Protein AF-A0A2N2BI57-F1 (afdb_monomer_lite)

pLDDT: mean 91.09, std 13.82, range [35.78, 98.25]

Secondary structure (DSSP, 8-state):
---SS---SHHHHHHHHHTT-EEE-TTSSSEEEEEEEETTTTEEEEEETTSPBP-PEEHHHHHHHHHHHHHTSS-SSHHHHHHHSTTTHHHHHHHHHHTT-----

Structure (mmCIF, N/CA/C/O backbone):
data_AF-A0A2N2BI57-F1
#
_entry.id   AF-A0A2N2BI57-F1
#
loop_
_atom_site.group_PDB
_atom_site.id
_atom_site.type_symbol
_atom_site.label_atom_id
_atom_site.label_alt_id
_atom_site.label_comp_id
_atom_site.label_asym_id
_atom_site.label_entity_id
_atom_site.label_seq_id
_atom_site.pdbx_PDB_ins_code
_atom_site.Cartn_x
_atom_site.Cartn_y
_atom_site.Cartn_z
_atom_site.occupancy
_atom_site.B_iso_or_equiv
_atom_site.auth_seq_id
_atom_site.auth_comp_id
_atom_site.auth_asym_id
_atom_site.auth_atom_id
_atom_site.pdbx_PDB_model_num
ATOM 1 N N . MET A 1 1 ? -0.504 -5.246 -24.329 1.00 35.78 1 MET A N 1
ATOM 2 C CA . MET A 1 1 ? -0.872 -6.618 -23.915 1.00 35.78 1 MET A CA 1
ATOM 3 C C . MET A 1 1 ? -1.711 -6.502 -22.650 1.00 35.78 1 MET A C 1
ATOM 5 O O . MET A 1 1 ? -1.372 -5.684 -21.811 1.00 35.78 1 MET A O 1
ATOM 9 N N . LYS A 1 2 ? -2.859 -7.187 -22.562 1.00 35.78 2 LYS A N 1
ATOM 10 C CA . LYS A 1 2 ? -3.763 -7.114 -21.400 1.00 35.78 2 LYS A CA 1
ATOM 11 C C . LYS A 1 2 ? -3.329 -8.156 -20.365 1.00 35.78 2 LYS A C 1
ATOM 13 O O . LYS A 1 2 ? -3.470 -9.348 -20.626 1.00 35.78 2 LYS A O 1
ATOM 18 N N . HIS A 1 3 ? -2.824 -7.710 -19.218 1.00 49.09 3 HIS A N 1
ATOM 19 C CA . HIS A 1 3 ? -2.651 -8.556 -18.035 1.00 49.09 3 HIS A CA 1
ATOM 20 C C . HIS A 1 3 ? -4.041 -8.964 -17.539 1.00 49.09 3 HIS A C 1
ATOM 22 O O . HIS A 1 3 ? -4.906 -8.112 -17.356 1.00 49.09 3 HIS A O 1
ATOM 28 N N . THR A 1 4 ? -4.306 -10.264 -17.431 1.00 56.09 4 THR A N 1
ATOM 29 C CA . THR A 1 4 ? -5.681 -10.787 -17.361 1.00 56.09 4 THR A CA 1
ATOM 30 C C . THR A 1 4 ? -6.238 -10.952 -15.946 1.00 56.09 4 THR A C 1
ATOM 32 O O . THR A 1 4 ? -7.432 -11.201 -15.840 1.00 56.09 4 THR A O 1
ATOM 35 N N . ASN A 1 5 ? -5.448 -10.755 -14.877 1.00 69.94 5 ASN A N 1
ATOM 36 C CA . ASN A 1 5 ? -5.881 -11.082 -13.505 1.00 69.94 5 ASN A CA 1
ATOM 37 C C . ASN A 1 5 ? -5.597 -10.030 -12.409 1.00 69.94 5 ASN A C 1
ATOM 39 O O . ASN A 1 5 ? -5.969 -10.276 -11.261 1.00 69.94 5 ASN A O 1
ATOM 43 N N . CYS A 1 6 ? -4.979 -8.878 -12.706 1.00 83.12 6 CYS A N 1
ATOM 44 C CA . CYS A 1 6 ? -4.786 -7.850 -11.676 1.00 83.12 6 CYS A CA 1
ATOM 45 C C . CYS A 1 6 ? -6.087 -7.074 -11.426 1.00 83.12 6 CYS A C 1
ATOM 47 O O . CYS A 1 6 ? -6.637 -6.461 -12.340 1.00 83.12 6 CYS A O 1
ATOM 49 N N . ASN A 1 7 ? -6.547 -7.080 -10.173 1.00 84.69 7 ASN A N 1
ATOM 50 C CA . ASN A 1 7 ? -7.762 -6.386 -9.732 1.00 84.69 7 ASN A CA 1
ATOM 51 C C . ASN A 1 7 ? -7.463 -5.204 -8.792 1.00 84.69 7 ASN A C 1
ATOM 53 O O . ASN A 1 7 ? -8.321 -4.813 -7.995 1.00 84.69 7 ASN A O 1
ATOM 57 N N . PHE A 1 8 ? -6.241 -4.661 -8.829 1.00 93.38 8 PHE A N 1
ATOM 58 C CA . PHE A 1 8 ? -5.867 -3.517 -8.004 1.00 93.38 8 PHE A CA 1
ATOM 59 C C . PHE A 1 8 ? -6.644 -2.268 -8.444 1.00 93.38 8 PHE A C 1
ATOM 61 O O . PHE A 1 8 ? -6.551 -1.813 -9.582 1.00 93.38 8 PHE A O 1
ATOM 68 N N . SER A 1 9 ? -7.442 -1.713 -7.535 1.00 94.75 9 SER A N 1
ATOM 69 C CA . SER A 1 9 ? -8.219 -0.494 -7.756 1.00 94.75 9 SER A CA 1
ATOM 70 C C . SER A 1 9 ? -8.625 0.128 -6.422 1.00 94.75 9 SER A C 1
ATOM 72 O O . SER A 1 9 ? -8.565 -0.526 -5.377 1.00 94.75 9 SER A O 1
ATOM 74 N N . LEU A 1 10 ? -9.088 1.382 -6.440 1.00 96.19 10 LEU A N 1
ATOM 75 C CA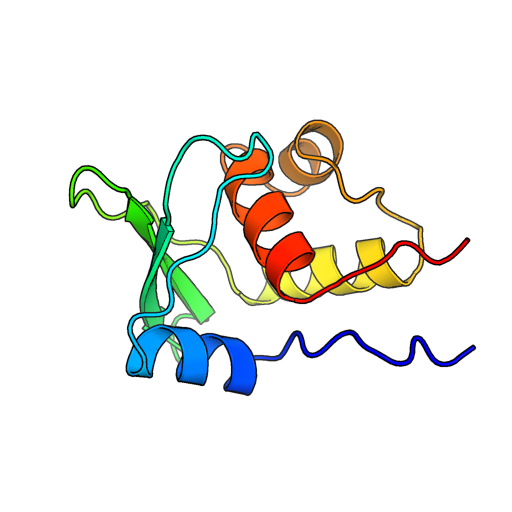 . LEU A 1 10 ? -9.582 2.042 -5.226 1.00 96.19 10 LEU A CA 1
ATOM 76 C C . LEU A 1 10 ? -10.787 1.292 -4.644 1.00 96.19 10 LEU A C 1
ATOM 78 O O . LEU A 1 10 ? -10.856 1.082 -3.435 1.00 96.19 10 LEU A O 1
ATOM 82 N N . GLU A 1 11 ? -11.690 0.832 -5.510 1.00 96.25 11 GLU A N 1
ATOM 83 C CA . GLU A 1 11 ? -12.833 0.002 -5.125 1.00 96.25 11 GLU A CA 1
ATOM 84 C C . GLU A 1 11 ? -12.373 -1.320 -4.489 1.00 96.25 11 GLU A C 1
ATOM 86 O O . GLU A 1 11 ? -12.918 -1.749 -3.473 1.00 96.25 11 GLU A O 1
ATOM 91 N N . GLY A 1 12 ? -11.325 -1.949 -5.033 1.00 95.75 12 GLY A N 1
ATOM 92 C CA . GLY A 1 12 ? -10.720 -3.151 -4.460 1.00 95.75 12 GLY A CA 1
ATOM 93 C C . GLY A 1 12 ? -10.164 -2.913 -3.054 1.00 95.75 12 GLY A C 1
ATOM 94 O O . GLY A 1 12 ? -10.413 -3.708 -2.146 1.00 95.75 12 GLY A O 1
ATOM 95 N N . LEU A 1 13 ? -9.469 -1.791 -2.841 1.00 97.25 13 LEU A N 1
ATOM 96 C CA . LEU A 1 13 ? -8.959 -1.393 -1.524 1.00 97.25 13 LEU A CA 1
ATOM 97 C C . LEU A 1 13 ? -10.099 -1.122 -0.528 1.00 97.25 13 LEU A C 1
ATOM 99 O O . LEU A 1 13 ? -10.028 -1.555 0.624 1.00 97.25 13 LEU A O 1
ATOM 103 N N . GLN A 1 14 ? -11.165 -0.446 -0.965 1.00 97.38 14 GLN A N 1
ATOM 104 C CA . GLN A 1 14 ? -12.354 -0.195 -0.144 1.00 97.38 14 GLN A CA 1
ATOM 105 C C . GLN A 1 14 ? -13.038 -1.504 0.265 1.00 97.38 14 GLN A C 1
ATOM 107 O O . GLN A 1 14 ? -13.252 -1.727 1.456 1.00 97.38 14 GLN A O 1
ATOM 112 N N . LYS A 1 15 ? -13.251 -2.425 -0.682 1.00 97.00 15 LYS A N 1
ATOM 113 C CA . LYS A 1 15 ? -13.786 -3.769 -0.412 1.00 97.00 15 LYS A CA 1
ATOM 114 C C . LYS A 1 15 ? -12.921 -4.550 0.575 1.00 97.00 15 LYS A C 1
ATOM 116 O O . LYS A 1 15 ? -13.445 -5.196 1.480 1.00 97.00 15 LYS A O 1
ATOM 121 N N . MET A 1 16 ? -11.593 -4.486 0.444 1.00 96.88 16 MET A N 1
ATOM 122 C CA . MET A 1 16 ? -10.684 -5.122 1.402 1.00 96.88 16 MET A CA 1
ATOM 123 C C . MET A 1 16 ? -10.854 -4.560 2.816 1.00 96.88 16 MET A C 1
ATOM 125 O O . MET A 1 16 ? -10.886 -5.341 3.769 1.00 96.88 16 MET A O 1
ATOM 129 N N . LYS A 1 17 ? -10.974 -3.234 2.960 1.00 97.38 17 LYS A N 1
ATOM 130 C CA . LYS A 1 17 ? -11.223 -2.578 4.252 1.00 97.38 17 LYS A CA 1
ATOM 131 C C . LYS A 1 17 ? -12.563 -3.019 4.846 1.00 97.38 17 LYS A C 1
ATOM 133 O O . LYS A 1 17 ? -12.595 -3.442 5.997 1.00 97.38 17 LYS A O 1
ATOM 138 N N . GLU A 1 18 ? -13.643 -2.947 4.071 1.00 97.50 18 GLU A N 1
ATOM 139 C CA . GLU A 1 18 ? -15.004 -3.300 4.507 1.00 97.50 18 GLU A CA 1
ATOM 140 C C . GLU A 1 18 ? -15.105 -4.757 4.966 1.00 97.50 18 GLU A C 1
ATOM 142 O O . GLU A 1 18 ? -15.667 -5.041 6.021 1.00 97.50 18 GLU A O 1
ATOM 147 N N . ASN A 1 19 ? -14.477 -5.670 4.225 1.00 97.12 19 ASN A N 1
ATOM 148 C CA . ASN A 1 19 ? -14.466 -7.095 4.550 1.00 97.12 19 ASN A CA 1
ATOM 149 C C . ASN A 1 19 ? -13.455 -7.467 5.648 1.00 97.12 19 ASN A C 1
ATOM 151 O O . ASN A 1 19 ? -13.358 -8.638 6.013 1.00 97.12 19 ASN A O 1
ATOM 155 N N . GLY A 1 20 ? -12.643 -6.521 6.135 1.00 96.62 20 GLY A N 1
ATOM 156 C CA . GLY A 1 20 ? -11.546 -6.814 7.062 1.00 96.62 20 GLY A CA 1
ATOM 157 C C . GLY A 1 20 ? -10.521 -7.795 6.481 1.00 96.62 20 GLY A C 1
ATOM 158 O O . GLY A 1 20 ? -9.956 -8.612 7.210 1.00 96.62 20 GLY A O 1
ATOM 159 N N . THR A 1 21 ? -10.307 -7.741 5.164 1.00 97.06 21 THR A N 1
ATOM 160 C CA . THR A 1 21 ? -9.465 -8.686 4.425 1.00 97.06 21 THR A CA 1
ATOM 161 C C . THR A 1 21 ? -8.033 -8.650 4.942 1.00 97.06 21 THR A C 1
ATOM 163 O O . THR A 1 21 ? -7.404 -7.591 5.010 1.00 97.06 21 THR A O 1
ATOM 166 N N . ILE A 1 22 ? -7.512 -9.830 5.274 1.00 97.19 22 ILE A N 1
ATOM 167 C CA . ILE A 1 22 ? -6.134 -10.009 5.717 1.00 97.19 22 ILE A CA 1
ATOM 168 C C . ILE A 1 22 ? -5.265 -10.375 4.518 1.00 97.19 22 ILE A C 1
ATOM 170 O O . ILE A 1 22 ? -5.573 -11.305 3.777 1.00 97.19 22 ILE A O 1
ATOM 174 N N . PHE A 1 23 ? -4.137 -9.691 4.393 1.00 95.56 23 PHE A N 1
AT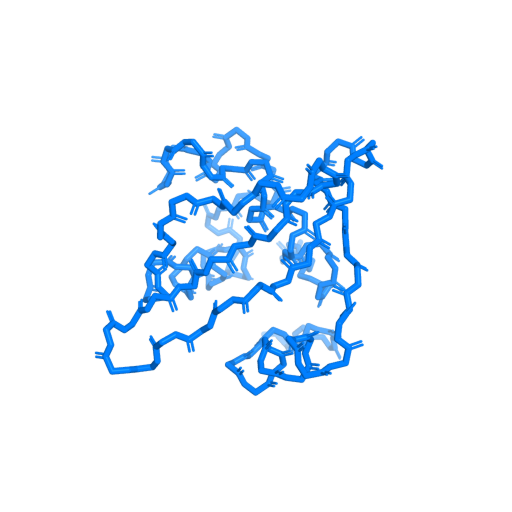OM 175 C CA . PHE A 1 23 ? -3.058 -10.030 3.474 1.00 95.56 23 PHE A CA 1
ATOM 176 C C . PHE A 1 23 ? -1.730 -10.106 4.237 1.00 95.56 23 PHE A C 1
ATOM 178 O O . PHE A 1 23 ? -1.673 -9.879 5.450 1.00 95.56 23 PHE A O 1
ATOM 185 N N . TYR A 1 24 ? -0.657 -10.473 3.543 1.00 95.50 24 TYR A N 1
ATOM 186 C CA . TYR A 1 24 ? 0.656 -10.677 4.145 1.00 95.50 24 TYR A CA 1
ATOM 187 C C . TYR A 1 24 ? 1.665 -9.673 3.598 1.00 95.50 24 TYR A C 1
ATOM 189 O O . TYR A 1 24 ? 1.566 -9.236 2.458 1.00 95.50 24 TYR A O 1
ATOM 197 N N . THR A 1 25 ? 2.649 -9.311 4.417 1.00 94.56 25 THR A N 1
ATOM 198 C CA . THR A 1 25 ? 3.847 -8.586 3.965 1.00 94.56 25 THR A CA 1
ATOM 199 C C . THR A 1 25 ? 4.609 -9.375 2.898 1.00 94.56 25 THR A C 1
ATOM 201 O O . THR A 1 25 ? 4.473 -10.595 2.867 1.00 94.56 25 THR A O 1
ATOM 204 N N . ALA A 1 26 ? 5.504 -8.733 2.142 1.00 92.06 26 ALA A N 1
ATOM 205 C CA . ALA A 1 26 ? 6.317 -9.371 1.094 1.00 92.06 26 ALA A CA 1
ATOM 206 C C . ALA A 1 26 ? 7.022 -10.666 1.541 1.00 92.06 26 ALA A C 1
ATOM 208 O O . ALA A 1 26 ? 7.097 -11.636 0.796 1.00 92.06 26 ALA A O 1
ATOM 209 N N . ALA A 1 27 ? 7.519 -10.698 2.783 1.00 86.25 27 ALA A N 1
ATOM 210 C CA . ALA A 1 27 ? 8.179 -11.874 3.355 1.00 86.25 27 ALA A CA 1
ATOM 211 C C . ALA A 1 27 ? 7.217 -13.007 3.785 1.00 86.25 27 ALA A C 1
ATOM 213 O O . ALA A 1 27 ? 7.669 -14.034 4.276 1.00 86.25 27 ALA A O 1
ATOM 214 N N . GLY A 1 28 ? 5.898 -12.825 3.693 1.00 87.06 28 GLY A N 1
ATOM 215 C CA . GLY A 1 28 ? 4.880 -13.835 4.015 1.00 87.06 28 GLY A CA 1
ATOM 216 C C . GLY A 1 28 ? 4.601 -14.078 5.506 1.00 87.06 28 GLY A C 1
ATOM 217 O O . GLY A 1 28 ? 3.619 -14.729 5.846 1.00 87.06 28 GLY A O 1
ATOM 218 N N . TYR A 1 29 ? 5.410 -13.547 6.428 1.00 84.19 29 TYR A N 1
ATOM 219 C CA . TYR A 1 29 ? 5.296 -13.895 7.856 1.00 84.19 29 TYR A CA 1
ATOM 220 C C . TYR A 1 29 ? 4.340 -13.022 8.676 1.00 84.19 29 TYR A C 1
ATOM 222 O O . TYR A 1 29 ? 3.875 -13.446 9.737 1.00 84.19 29 TYR A O 1
ATOM 230 N N . LYS A 1 30 ? 4.085 -11.775 8.261 1.00 92.88 30 LYS A N 1
ATOM 231 C CA . LYS A 1 30 ? 3.296 -10.813 9.045 1.00 92.88 30 LYS A CA 1
ATOM 232 C C . LYS A 1 30 ? 1.994 -10.478 8.333 1.00 92.88 30 LYS A C 1
ATOM 234 O O . LYS A 1 30 ? 1.999 -10.159 7.150 1.00 92.88 30 LYS A O 1
ATOM 239 N N . LYS A 1 31 ? 0.896 -10.537 9.090 1.00 95.94 31 LYS A N 1
ATOM 240 C CA . LYS A 1 31 ? -0.454 -10.193 8.638 1.00 95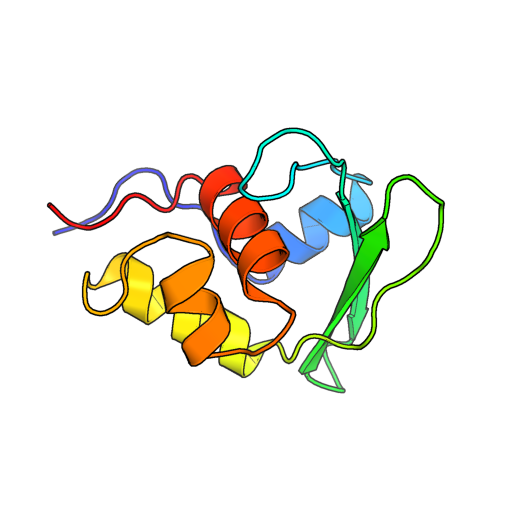.94 31 LYS A CA 1
ATOM 241 C C . LYS A 1 31 ? -0.680 -8.684 8.693 1.00 95.94 31 LYS A C 1
ATOM 243 O O . LYS A 1 31 ? -0.260 -8.029 9.655 1.00 95.94 31 LYS A O 1
ATOM 248 N N . LEU A 1 32 ? -1.386 -8.184 7.691 1.00 97.12 32 LEU A N 1
ATOM 249 C CA . LEU A 1 32 ? -1.847 -6.813 7.542 1.00 97.12 32 LEU A CA 1
ATOM 250 C C . LEU A 1 32 ? -3.326 -6.819 7.147 1.00 97.12 32 LEU A C 1
ATOM 252 O O . LEU A 1 32 ? -3.803 -7.762 6.520 1.00 97.12 32 LEU A O 1
ATOM 256 N N . LYS A 1 33 ? -4.038 -5.748 7.480 1.00 97.75 33 LYS A N 1
ATOM 257 C CA . LYS A 1 33 ? -5.339 -5.404 6.890 1.00 97.75 33 LYS A CA 1
ATOM 258 C C . LYS A 1 33 ? -5.412 -3.894 6.704 1.00 97.75 33 LYS A C 1
ATOM 260 O O . LYS A 1 33 ? -4.703 -3.154 7.391 1.00 97.75 33 LYS A O 1
ATOM 265 N N . ILE A 1 34 ? -6.264 -3.426 5.801 1.00 98.19 34 ILE A N 1
ATOM 266 C CA . ILE A 1 34 ? -6.511 -1.989 5.654 1.00 98.19 34 ILE A CA 1
ATOM 267 C C . ILE A 1 34 ? -7.380 -1.532 6.827 1.00 98.19 34 ILE A C 1
ATOM 269 O O . ILE A 1 34 ? -8.446 -2.092 7.065 1.00 98.19 34 ILE A O 1
ATOM 273 N N . ALA A 1 35 ? -6.909 -0.532 7.566 1.00 98.06 35 ALA A N 1
ATOM 274 C CA . ALA A 1 35 ? -7.630 0.039 8.698 1.00 98.06 35 ALA A CA 1
ATOM 275 C C . ALA A 1 35 ? -8.438 1.270 8.280 1.00 98.06 35 ALA A C 1
ATOM 277 O O . ALA A 1 35 ? -9.596 1.436 8.658 1.00 98.06 35 ALA A O 1
ATOM 278 N N . GLU A 1 36 ? -7.828 2.131 7.469 1.00 97.81 36 GLU A N 1
ATOM 279 C CA . GLU A 1 36 ? -8.386 3.423 7.094 1.00 97.81 36 GLU A CA 1
ATOM 280 C C . GLU A 1 36 ? -8.051 3.730 5.637 1.00 97.81 36 GLU A C 1
ATOM 282 O O . GLU A 1 36 ? -6.950 3.444 5.168 1.00 97.81 36 GLU A O 1
ATOM 287 N N . ILE A 1 37 ? -9.017 4.319 4.939 1.00 98.06 37 ILE A N 1
ATOM 288 C CA . ILE A 1 37 ? -8.848 4.935 3.626 1.00 98.06 37 ILE A CA 1
ATOM 289 C C . ILE A 1 37 ? -9.550 6.280 3.746 1.00 98.06 37 ILE A C 1
ATOM 291 O O . ILE A 1 37 ? -10.750 6.304 4.033 1.00 98.06 37 ILE A O 1
ATOM 295 N N . ASP A 1 38 ? -8.798 7.355 3.562 1.00 97.69 38 ASP A N 1
ATOM 296 C CA . ASP A 1 38 ? -9.300 8.720 3.493 1.00 97.69 38 ASP A CA 1
ATOM 297 C C . ASP A 1 38 ? -9.134 9.205 2.052 1.00 97.69 38 ASP A C 1
ATOM 299 O O . ASP A 1 38 ? -8.027 9.493 1.594 1.00 97.69 38 ASP A O 1
ATOM 303 N N . THR A 1 39 ? -10.242 9.252 1.316 1.00 95.12 39 THR A N 1
ATOM 304 C CA . THR A 1 39 ? -10.257 9.673 -0.090 1.00 95.12 39 THR A CA 1
ATOM 305 C C . THR A 1 39 ? -10.145 11.184 -0.257 1.00 95.12 39 THR A C 1
ATOM 307 O O . THR A 1 39 ? -9.792 11.630 -1.341 1.00 95.12 39 THR A O 1
ATOM 310 N N . ILE A 1 40 ? -10.439 11.970 0.785 1.00 95.69 40 ILE A N 1
ATOM 311 C CA . ILE A 1 40 ? -10.305 13.431 0.752 1.00 95.69 40 ILE A CA 1
ATOM 312 C C . ILE A 1 40 ? -8.834 13.794 0.951 1.00 95.69 40 ILE A C 1
ATOM 314 O O . ILE A 1 40 ? -8.280 14.570 0.179 1.00 95.69 40 ILE A O 1
ATOM 318 N N . ALA A 1 41 ? -8.185 13.194 1.952 1.00 96.69 41 ALA A N 1
ATOM 319 C CA . ALA A 1 41 ? -6.757 13.384 2.198 1.00 96.69 41 ALA A CA 1
ATOM 320 C C . ALA A 1 41 ? -5.863 12.592 1.227 1.00 96.69 41 ALA A C 1
ATOM 322 O O . ALA A 1 41 ? -4.655 12.814 1.190 1.00 96.69 41 ALA A O 1
ATOM 323 N N . GLY A 1 42 ? -6.426 11.640 0.476 1.00 97.56 42 GLY A N 1
ATOM 324 C CA . GLY A 1 42 ? -5.676 10.783 -0.440 1.00 97.56 42 GLY A CA 1
ATOM 325 C C . GLY A 1 42 ? -4.725 9.832 0.289 1.00 97.56 42 GLY A C 1
ATOM 326 O O . GLY A 1 42 ? -3.601 9.616 -0.165 1.00 97.56 42 GLY A O 1
ATOM 327 N N . THR A 1 43 ? -5.138 9.278 1.435 1.00 98.12 43 THR A N 1
ATOM 328 C CA . THR A 1 43 ? -4.276 8.415 2.256 1.00 98.12 43 THR A CA 1
ATOM 329 C C . THR A 1 43 ? -4.903 7.081 2.644 1.00 98.12 43 THR A C 1
ATOM 331 O O . THR A 1 43 ? -6.121 6.917 2.688 1.00 98.12 43 THR A O 1
ATOM 334 N N . LEU A 1 44 ? -4.042 6.112 2.949 1.00 97.94 44 LEU A N 1
ATOM 335 C CA . LEU A 1 44 ? -4.390 4.789 3.456 1.00 97.94 44 LEU A CA 1
ATOM 336 C C . LEU A 1 44 ? -3.559 4.472 4.703 1.00 97.94 44 LEU A C 1
ATOM 338 O O . LEU A 1 44 ? -2.376 4.798 4.771 1.00 97.94 44 LEU A O 1
ATOM 342 N N . LYS A 1 45 ? -4.149 3.792 5.688 1.00 98.25 45 LYS A N 1
ATOM 343 C CA . LYS A 1 45 ? -3.422 3.220 6.833 1.00 98.25 45 LYS A CA 1
ATOM 344 C C . LYS A 1 45 ? -3.739 1.741 6.979 1.00 98.25 45 LYS A C 1
ATOM 346 O O . LYS A 1 45 ? -4.858 1.296 6.714 1.00 98.25 45 LYS A O 1
ATOM 351 N N . MET A 1 46 ? -2.760 0.979 7.448 1.00 98.06 46 MET A N 1
ATOM 352 C CA . MET A 1 46 ? -2.878 -0.459 7.675 1.00 98.06 46 MET A CA 1
ATOM 353 C C . MET A 1 46 ? -2.799 -0.774 9.168 1.00 98.06 46 MET A C 1
ATOM 355 O O . MET A 1 46 ? -2.127 -0.080 9.929 1.00 98.06 46 MET A O 1
ATOM 359 N N . GLU A 1 47 ? -3.451 -1.851 9.590 1.00 98.00 47 GLU A N 1
ATOM 360 C CA . GLU A 1 47 ? -3.285 -2.430 10.921 1.00 98.00 47 GLU A CA 1
ATOM 361 C C . GLU A 1 47 ? -2.339 -3.628 10.838 1.00 98.00 47 GLU A C 1
ATOM 363 O O . GLU A 1 47 ? -2.525 -4.541 10.029 1.00 98.00 47 GLU A O 1
ATOM 368 N N . ARG A 1 48 ? -1.311 -3.627 11.688 1.00 96.25 48 ARG A N 1
ATOM 369 C CA . ARG A 1 48 ? -0.391 -4.759 11.846 1.00 96.25 48 ARG A CA 1
ATOM 370 C C . ARG A 1 48 ? -1.017 -5.846 12.708 1.00 96.25 48 ARG A C 1
ATOM 372 O O . ARG A 1 48 ? -1.872 -5.569 13.537 1.00 96.25 48 ARG A O 1
ATOM 379 N N . SER A 1 49 ? -0.474 -7.061 12.645 1.00 93.50 49 SER A N 1
ATOM 380 C CA . SER A 1 49 ? -0.872 -8.173 13.529 1.00 93.50 49 SER A CA 1
ATOM 381 C C . SER A 1 49 ? -0.801 -7.871 15.037 1.00 93.50 49 SER A C 1
ATOM 383 O O . SER A 1 49 ? -1.328 -8.631 15.836 1.00 93.50 49 SER A O 1
ATOM 385 N N . THR A 1 50 ? -0.114 -6.799 15.440 1.00 94.44 50 THR A N 1
ATOM 386 C CA . THR A 1 50 ? -0.036 -6.314 16.826 1.00 94.44 50 THR A CA 1
ATOM 387 C C . THR A 1 50 ? -1.176 -5.364 17.212 1.00 94.44 50 THR A C 1
ATOM 389 O O . THR A 1 50 ? -1.145 -4.815 18.309 1.00 94.44 50 THR A O 1
ATOM 392 N N . GLY A 1 51 ? -2.122 -5.088 16.310 1.00 95.38 51 GLY A N 1
ATOM 393 C CA . GLY A 1 51 ? -3.165 -4.068 16.471 1.00 95.38 51 GLY A CA 1
ATOM 394 C C . GLY A 1 51 ? -2.676 -2.631 16.250 1.00 95.38 51 GLY A C 1
ATOM 395 O O . GLY A 1 51 ? -3.464 -1.692 16.281 1.00 95.38 51 GLY A O 1
ATOM 396 N N . LYS A 1 52 ? -1.371 -2.419 16.015 1.00 96.75 52 LYS A N 1
ATOM 397 C CA . LYS A 1 52 ? -0.815 -1.079 15.783 1.00 96.75 52 LYS A CA 1
ATOM 398 C C . LYS A 1 52 ? -1.088 -0.607 14.358 1.00 96.75 52 LYS A C 1
ATOM 400 O O . LYS A 1 52 ? -0.629 -1.244 13.404 1.00 96.75 52 LYS A O 1
ATOM 405 N N . ILE A 1 53 ? -1.708 0.563 14.244 1.00 97.81 53 ILE A N 1
ATOM 406 C CA . ILE A 1 53 ? -1.897 1.279 12.980 1.00 97.81 53 ILE A CA 1
ATOM 407 C C . ILE A 1 53 ? -0.550 1.825 12.475 1.00 97.81 53 ILE A C 1
ATOM 409 O O . ILE A 1 53 ? 0.348 2.151 13.262 1.00 97.81 53 ILE A O 1
ATOM 413 N N . THR A 1 54 ? -0.359 1.832 11.161 1.00 97.38 54 THR A N 1
ATOM 414 C CA . THR A 1 54 ? 0.804 2.433 10.494 1.00 97.38 54 THR A CA 1
ATOM 415 C C . THR A 1 54 ? 0.662 3.954 10.394 1.00 97.38 54 THR A C 1
ATOM 417 O O . THR A 1 54 ? -0.404 4.513 10.639 1.00 97.38 54 THR A O 1
ATOM 420 N N . TRP A 1 55 ? 1.728 4.642 9.985 1.00 96.38 55 TRP A N 1
ATOM 421 C CA . TRP A 1 55 ? 1.591 6.000 9.450 1.00 96.38 55 TRP A CA 1
ATOM 422 C C . TRP A 1 55 ? 0.797 5.982 8.129 1.00 96.38 55 TRP A C 1
ATOM 424 O O . TRP A 1 55 ? 0.418 4.912 7.639 1.00 96.38 55 TRP A O 1
ATOM 434 N N . SER A 1 56 ? 0.509 7.163 7.579 1.00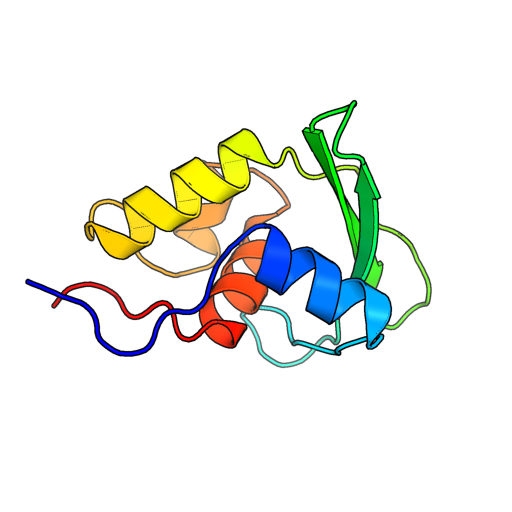 97.06 56 SER A N 1
ATOM 435 C CA . SER A 1 56 ? -0.247 7.309 6.332 1.00 97.06 56 SER A CA 1
ATOM 436 C C . SER A 1 56 ? 0.592 6.952 5.104 1.00 97.06 56 SER A C 1
ATOM 438 O O . SER A 1 56 ? 1.720 7.418 4.943 1.00 97.06 56 SER A O 1
ATOM 440 N N . LEU A 1 57 ? 0.010 6.137 4.232 1.00 97.31 57 LEU A N 1
ATOM 441 C CA . LEU A 1 57 ? 0.451 5.860 2.871 1.00 97.31 57 LEU A CA 1
ATOM 442 C C . LEU A 1 57 ? -0.273 6.828 1.937 1.00 97.31 57 LEU A C 1
ATOM 444 O O . LEU A 1 57 ? -1.495 6.917 1.996 1.00 97.31 57 LEU A O 1
ATOM 448 N N . ASN A 1 58 ? 0.450 7.537 1.077 1.00 97.50 58 ASN A N 1
ATOM 449 C CA . ASN A 1 58 ? -0.155 8.349 0.024 1.00 97.50 58 ASN A CA 1
ATOM 450 C C . ASN A 1 58 ? -0.726 7.436 -1.082 1.00 97.50 58 ASN A C 1
ATOM 452 O O . ASN A 1 58 ? -0.018 6.567 -1.594 1.00 97.50 58 ASN A O 1
ATOM 456 N N . LEU A 1 59 ? -2.007 7.615 -1.420 1.00 97.69 59 LEU A N 1
ATOM 457 C CA . LEU A 1 59 ? -2.702 6.797 -2.415 1.00 97.69 59 LEU A CA 1
ATOM 458 C C . LEU A 1 59 ? -2.183 7.052 -3.829 1.00 97.69 59 LEU A C 1
ATOM 460 O O . LEU A 1 59 ? -1.912 6.088 -4.531 1.00 97.69 59 LEU A O 1
ATOM 464 N N . GLU A 1 60 ? -2.004 8.307 -4.237 1.00 97.44 60 GLU A N 1
ATOM 465 C CA . GLU A 1 60 ? -1.480 8.649 -5.567 1.00 97.44 60 GLU A CA 1
ATOM 466 C C . GLU A 1 60 ? -0.147 7.937 -5.830 1.00 97.44 60 GLU A C 1
ATOM 468 O O . GLU A 1 60 ? -0.016 7.210 -6.812 1.00 97.44 60 GLU A O 1
ATOM 473 N N . LYS A 1 61 ? 0.786 8.000 -4.873 1.00 97.50 61 LYS A N 1
ATOM 474 C CA . LYS A 1 61 ? 2.076 7.315 -4.974 1.00 97.50 61 LYS A CA 1
ATOM 475 C C . LYS A 1 61 ? 1.942 5.792 -5.016 1.00 97.50 61 LYS A C 1
ATOM 477 O O . LYS A 1 61 ? 2.702 5.128 -5.718 1.00 97.50 61 LYS A O 1
ATOM 482 N N . LEU A 1 62 ? 0.979 5.222 -4.290 1.00 97.81 62 LEU A N 1
ATOM 483 C CA . LEU A 1 62 ? 0.680 3.792 -4.368 1.00 97.81 62 LEU A CA 1
ATOM 484 C C . LEU A 1 62 ? 0.200 3.394 -5.777 1.00 97.81 62 LEU A C 1
ATOM 486 O O . LEU A 1 62 ? 0.648 2.371 -6.293 1.00 97.81 62 LEU A O 1
ATOM 490 N N . PHE A 1 63 ? -0.674 4.193 -6.398 1.00 97.25 63 PHE A N 1
ATOM 491 C CA . PHE A 1 63 ? -1.132 3.962 -7.773 1.00 97.25 63 PHE A CA 1
ATOM 492 C C . PHE A 1 63 ? 0.004 4.136 -8.789 1.00 97.25 63 PHE A C 1
ATOM 494 O O . PHE A 1 63 ? 0.138 3.304 -9.679 1.00 97.25 63 PHE A O 1
ATOM 501 N N . GLU A 1 64 ? 0.876 5.135 -8.628 1.00 97.62 64 GLU A N 1
ATOM 502 C CA . GLU A 1 64 ? 2.079 5.270 -9.463 1.00 97.62 64 GLU A CA 1
ATOM 503 C C . GLU A 1 64 ? 2.974 4.026 -9.390 1.00 97.62 64 GLU A C 1
ATOM 505 O O . GLU A 1 64 ? 3.421 3.515 -10.415 1.00 97.62 64 GLU A O 1
ATOM 510 N N . ILE A 1 65 ? 3.236 3.520 -8.178 1.00 96.81 65 ILE A N 1
ATOM 511 C CA . ILE A 1 65 ? 4.043 2.310 -7.971 1.00 96.81 65 ILE A CA 1
ATOM 512 C C . ILE A 1 65 ? 3.384 1.106 -8.644 1.00 96.81 65 ILE A C 1
ATOM 514 O O . ILE A 1 65 ? 4.073 0.326 -9.298 1.00 96.81 65 ILE A O 1
ATOM 518 N N . HIS A 1 66 ? 2.065 0.962 -8.506 1.00 95.62 66 HIS A N 1
ATOM 519 C CA . HIS A 1 66 ? 1.300 -0.079 -9.188 1.00 95.62 66 HIS A CA 1
ATOM 520 C C . HIS A 1 66 ? 1.483 -0.014 -10.712 1.00 95.62 66 HIS A C 1
ATOM 522 O O . HIS A 1 66 ? 1.820 -1.030 -11.318 1.00 95.62 66 HIS A O 1
ATOM 528 N N . GLU A 1 67 ? 1.342 1.166 -11.323 1.00 94.50 67 GLU A N 1
ATOM 529 C CA . GLU A 1 67 ? 1.527 1.331 -12.770 1.00 94.50 67 GLU A CA 1
ATOM 530 C C . GLU A 1 67 ? 2.959 1.017 -13.212 1.00 94.50 67 GLU A C 1
ATOM 532 O O . GLU A 1 67 ? 3.146 0.325 -14.212 1.00 94.50 67 GLU A O 1
ATOM 537 N N . LYS A 1 68 ? 3.975 1.444 -12.448 1.00 95.19 68 LYS A N 1
ATOM 538 C CA . LYS A 1 68 ? 5.377 1.098 -12.733 1.00 95.19 68 LYS A CA 1
ATOM 539 C C . LYS A 1 68 ? 5.643 -0.407 -12.630 1.00 95.19 68 LYS A C 1
ATOM 541 O O . LYS A 1 68 ? 6.427 -0.946 -13.408 1.00 95.19 68 LYS A O 1
ATOM 546 N N . VAL A 1 69 ? 5.003 -1.098 -11.683 1.00 93.62 69 VAL A N 1
ATOM 547 C CA . VAL A 1 69 ? 5.091 -2.564 -11.576 1.00 93.62 69 VAL A CA 1
ATOM 548 C C . VAL A 1 69 ? 4.429 -3.235 -12.773 1.00 93.62 69 VAL A C 1
ATOM 550 O O . VAL A 1 69 ? 5.006 -4.134 -13.385 1.00 93.62 69 VAL A O 1
ATOM 553 N N . HIS A 1 70 ? 3.242 -2.771 -13.152 1.00 88.62 70 HIS A N 1
ATOM 554 C CA . HIS A 1 70 ? 2.525 -3.284 -14.314 1.00 88.62 70 HIS A CA 1
ATOM 555 C C . HIS A 1 70 ? 3.252 -3.047 -15.636 1.00 88.62 70 HIS A C 1
ATOM 557 O O . HIS A 1 70 ? 3.240 -3.922 -16.498 1.00 88.62 70 HIS A O 1
ATOM 563 N N . SER A 1 71 ? 3.898 -1.895 -15.806 1.00 90.94 71 SER A N 1
ATOM 564 C CA . SER A 1 71 ? 4.672 -1.589 -17.009 1.00 90.94 71 SER A CA 1
ATOM 565 C C . SER A 1 71 ? 6.007 -2.340 -17.074 1.00 90.94 71 SER A C 1
ATOM 567 O O . SER A 1 71 ? 6.638 -2.362 -18.131 1.00 90.94 71 SER A O 1
ATOM 569 N N . GLY A 1 72 ? 6.443 -2.950 -15.966 1.00 90.56 72 GLY A N 1
ATOM 570 C CA . GLY A 1 72 ? 7.759 -3.573 -15.824 1.00 90.56 72 GLY A CA 1
ATOM 571 C C . GLY A 1 72 ? 8.897 -2.579 -15.560 1.00 90.56 72 GLY A C 1
ATOM 572 O O . GLY A 1 72 ? 10.051 -2.996 -15.478 1.00 90.56 72 GLY A O 1
ATOM 573 N N . GLU A 1 73 ? 8.599 -1.285 -15.402 1.00 94.56 73 GLU A N 1
ATOM 574 C CA . GLU A 1 73 ? 9.577 -0.248 -15.036 1.00 94.56 73 GLU A CA 1
ATOM 575 C C . GLU A 1 73 ? 10.123 -0.454 -13.615 1.00 94.56 73 GLU A C 1
ATOM 577 O O . GLU A 1 73 ? 11.289 -0.171 -13.336 1.00 94.56 73 GLU A O 1
ATOM 582 N N . LEU A 1 74 ? 9.287 -0.977 -12.718 1.00 95.25 74 LEU A N 1
ATOM 583 C CA . LEU A 1 74 ? 9.638 -1.289 -11.341 1.00 95.25 74 LEU A CA 1
ATOM 584 C C . LEU A 1 74 ? 9.391 -2.769 -11.081 1.00 95.25 74 LEU A C 1
ATOM 586 O O . LEU A 1 74 ? 8.317 -3.291 -11.353 1.00 95.25 74 LEU A O 1
ATOM 590 N N . SER A 1 75 ? 10.368 -3.471 -10.520 1.00 93.88 75 SER A N 1
ATOM 591 C CA . SER A 1 75 ? 10.150 -4.876 -10.199 1.00 93.88 75 SER A CA 1
ATOM 592 C C . SER A 1 75 ? 9.333 -5.022 -8.906 1.00 93.88 75 SER A C 1
ATOM 594 O O . SER A 1 75 ? 9.541 -4.284 -7.939 1.00 93.88 75 SER A O 1
ATOM 596 N N . LEU A 1 76 ? 8.402 -5.985 -8.864 1.00 93.69 76 LEU A N 1
ATOM 597 C CA . LEU A 1 76 ? 7.617 -6.291 -7.663 1.00 93.69 76 LEU A CA 1
ATOM 598 C C . LEU A 1 76 ? 8.469 -6.970 -6.575 1.00 93.69 76 LEU A C 1
ATOM 600 O O . LEU A 1 76 ? 8.374 -8.173 -6.326 1.00 93.69 76 LEU A O 1
ATOM 604 N N . ASN A 1 77 ? 9.323 -6.198 -5.910 1.00 94.44 77 ASN A N 1
ATOM 605 C CA . ASN A 1 77 ? 10.037 -6.626 -4.717 1.00 94.44 77 ASN A CA 1
ATOM 606 C C . ASN A 1 77 ? 10.157 -5.486 -3.699 1.00 94.44 77 ASN A C 1
ATOM 608 O O . ASN A 1 77 ? 10.143 -4.304 -4.045 1.00 94.44 77 ASN A O 1
ATOM 612 N N . GLN A 1 78 ? 10.327 -5.864 -2.430 1.00 95.12 78 GLN A N 1
ATOM 613 C CA . GLN A 1 78 ? 10.336 -4.904 -1.328 1.00 95.12 78 GLN A CA 1
ATOM 614 C C . GLN A 1 78 ? 11.436 -3.852 -1.443 1.00 95.12 78 GLN A C 1
ATOM 616 O O . GLN A 1 78 ? 11.202 -2.723 -1.044 1.00 95.12 78 GLN A O 1
ATOM 621 N N . TYR A 1 79 ? 12.618 -4.203 -1.952 1.00 96.19 79 TYR A N 1
ATOM 622 C CA . TYR A 1 79 ? 13.772 -3.311 -1.967 1.00 96.19 79 TYR A CA 1
ATOM 623 C C . TYR A 1 79 ? 13.616 -2.220 -3.023 1.00 96.19 79 TYR A C 1
ATOM 625 O O . TYR A 1 79 ? 13.883 -1.057 -2.739 1.00 96.19 79 TYR A O 1
ATOM 633 N N . ASP A 1 80 ? 13.143 -2.574 -4.216 1.00 96.12 80 ASP A N 1
ATOM 634 C CA . ASP A 1 80 ? 12.920 -1.591 -5.275 1.00 96.12 80 ASP A CA 1
ATOM 635 C C . ASP A 1 80 ? 11.726 -0.688 -4.968 1.00 96.12 80 ASP A C 1
ATOM 637 O O . ASP A 1 80 ? 11.825 0.526 -5.131 1.00 96.12 80 ASP A O 1
ATOM 641 N N . ILE A 1 81 ? 10.639 -1.241 -4.422 1.00 96.69 81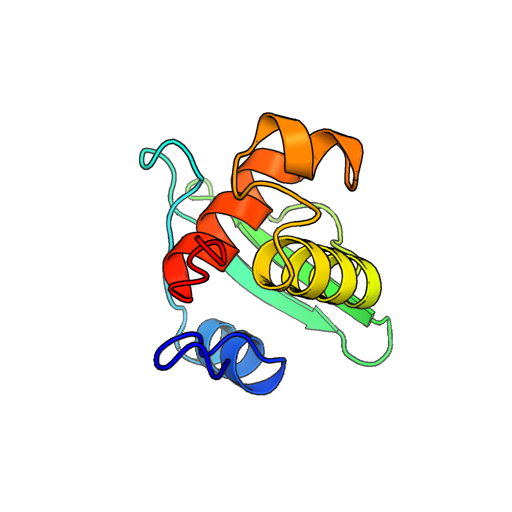 ILE A N 1
ATOM 642 C CA . ILE A 1 81 ? 9.490 -0.430 -4.002 1.00 96.69 81 ILE A CA 1
ATOM 643 C C . ILE A 1 81 ? 9.858 0.499 -2.834 1.00 96.69 81 ILE A C 1
ATOM 645 O O . ILE A 1 81 ? 9.393 1.636 -2.796 1.00 96.69 81 ILE A O 1
ATOM 649 N N . ASP A 1 82 ? 10.721 0.075 -1.903 1.00 97.06 82 ASP A N 1
ATOM 650 C CA . ASP A 1 82 ? 11.156 0.943 -0.797 1.00 97.06 82 ASP A CA 1
ATOM 651 C C . ASP A 1 82 ? 11.967 2.156 -1.281 1.00 97.06 82 ASP A C 1
ATOM 653 O O . ASP A 1 82 ? 11.925 3.206 -0.648 1.00 97.06 82 ASP A O 1
ATOM 657 N N . LYS A 1 83 ? 12.653 2.072 -2.431 1.00 96.94 83 LYS A N 1
ATOM 658 C CA . LYS A 1 83 ? 13.329 3.240 -3.028 1.00 96.94 83 LYS A CA 1
ATOM 659 C C . LYS A 1 83 ? 12.338 4.297 -3.518 1.00 96.94 83 LYS A C 1
ATOM 661 O O . LYS A 1 83 ? 12.628 5.484 -3.426 1.00 96.94 83 LYS A O 1
ATOM 666 N N . GLU A 1 84 ? 11.183 3.873 -4.032 1.00 97.00 84 GLU A N 1
ATOM 667 C CA . GLU A 1 84 ? 10.108 4.776 -4.466 1.00 97.00 84 GLU A CA 1
ATOM 668 C C . GLU A 1 84 ? 9.301 5.312 -3.281 1.00 97.00 84 GLU A C 1
ATOM 670 O O . GLU A 1 84 ? 8.789 6.432 -3.326 1.00 97.00 84 GLU A O 1
ATOM 675 N N . MET A 1 85 ? 9.172 4.506 -2.224 1.00 95.38 85 MET A N 1
ATOM 676 C CA . MET A 1 85 ? 8.417 4.857 -1.031 1.00 95.38 85 MET A CA 1
ATOM 677 C C . MET A 1 85 ? 9.050 4.250 0.230 1.00 95.38 85 MET A C 1
ATOM 679 O O . MET A 1 85 ? 8.660 3.158 0.662 1.00 95.38 85 MET A O 1
ATOM 683 N N . PRO A 1 86 ? 10.007 4.968 0.848 1.00 95.38 86 PRO A N 1
ATOM 684 C CA . PRO A 1 86 ? 10.758 4.468 1.991 1.00 95.38 86 PRO A CA 1
ATOM 685 C C . PRO A 1 86 ? 9.858 4.031 3.135 1.00 95.38 86 PRO A C 1
ATOM 687 O O . PRO A 1 86 ? 8.852 4.682 3.431 1.00 95.38 86 PRO A O 1
ATOM 690 N N . THR A 1 87 ? 10.258 2.955 3.814 1.00 94.00 87 THR A N 1
ATOM 691 C CA . THR A 1 87 ? 9.572 2.300 4.944 1.00 94.00 87 THR A CA 1
ATOM 692 C C . THR A 1 87 ? 8.282 1.551 4.596 1.00 94.00 87 THR A C 1
ATOM 694 O O . THR A 1 87 ? 7.723 0.865 5.458 1.00 94.00 87 THR A O 1
ATOM 697 N N . TRP A 1 88 ? 7.822 1.630 3.346 1.00 96.88 88 TRP A N 1
ATOM 698 C CA . TRP A 1 88 ? 6.594 0.987 2.882 1.00 96.88 88 TRP A CA 1
ATOM 699 C C . TRP A 1 88 ? 6.830 -0.219 1.977 1.00 96.88 88 TRP A C 1
ATOM 701 O O . TRP A 1 88 ? 5.881 -0.973 1.745 1.00 96.88 88 TRP A O 1
ATOM 711 N N . GLY A 1 89 ? 8.060 -0.451 1.505 1.00 96.12 89 GLY A N 1
ATOM 712 C CA . GLY A 1 89 ? 8.350 -1.454 0.477 1.00 96.12 89 GLY A CA 1
ATOM 713 C C . GLY A 1 89 ? 7.797 -2.840 0.796 1.00 96.12 89 GLY A C 1
ATOM 714 O O . GLY A 1 89 ? 7.114 -3.456 -0.023 1.00 96.12 89 GLY A O 1
ATOM 715 N N . ASN A 1 90 ? 7.991 -3.306 2.030 1.00 95.62 90 ASN A N 1
ATOM 716 C CA . ASN A 1 90 ? 7.508 -4.613 2.481 1.00 95.62 90 ASN A CA 1
ATOM 717 C C . ASN A 1 90 ? 5.967 -4.716 2.537 1.00 95.62 90 ASN A C 1
ATOM 719 O O . ASN A 1 90 ? 5.411 -5.801 2.360 1.00 95.62 90 ASN A O 1
ATOM 723 N N . TYR A 1 91 ? 5.264 -3.611 2.798 1.00 96.69 91 TYR A N 1
ATOM 724 C CA . TYR A 1 91 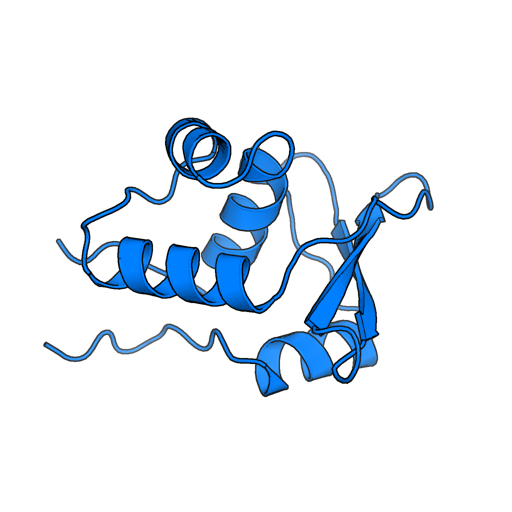? 3.802 -3.603 2.913 1.00 96.69 91 TYR A CA 1
ATOM 725 C C . TYR A 1 91 ? 3.144 -3.460 1.542 1.00 96.69 91 TYR A C 1
ATOM 727 O O . TYR A 1 91 ? 2.226 -4.214 1.229 1.00 96.69 91 TYR A O 1
ATOM 735 N N . ILE A 1 92 ? 3.650 -2.542 0.713 1.00 97.06 92 ILE A N 1
ATOM 736 C CA . ILE A 1 92 ? 3.151 -2.318 -0.647 1.00 97.06 92 ILE A CA 1
ATOM 737 C C . ILE A 1 92 ? 3.375 -3.562 -1.505 1.00 97.06 92 ILE A C 1
ATOM 739 O O . ILE A 1 92 ? 2.443 -4.016 -2.157 1.00 97.06 92 ILE A O 1
ATOM 743 N N . THR A 1 93 ? 4.562 -4.174 -1.449 1.00 96.31 93 THR A N 1
ATOM 744 C CA . THR A 1 93 ? 4.834 -5.407 -2.210 1.00 96.31 93 THR A CA 1
ATOM 745 C C . THR A 1 93 ? 3.834 -6.507 -1.856 1.00 96.31 93 THR A C 1
ATOM 747 O O . THR A 1 93 ? 3.258 -7.117 -2.748 1.00 96.31 93 THR A O 1
ATOM 750 N N . GLY A 1 94 ? 3.577 -6.722 -0.562 1.00 95.50 94 GLY A N 1
ATOM 751 C CA . GLY A 1 94 ? 2.601 -7.714 -0.106 1.00 95.50 94 GLY A CA 1
ATOM 752 C C . GLY A 1 94 ? 1.166 -7.407 -0.552 1.00 95.50 94 GLY A C 1
ATOM 753 O O . GLY A 1 94 ? 0.425 -8.310 -0.936 1.00 95.50 94 GLY A O 1
ATOM 754 N N . LEU A 1 95 ? 0.784 -6.126 -0.558 1.00 96.38 95 LEU A N 1
ATOM 755 C CA . LEU A 1 95 ? -0.514 -5.676 -1.064 1.00 96.38 95 LEU A CA 1
ATOM 756 C C . LEU A 1 95 ? -0.657 -5.944 -2.570 1.00 96.38 95 LEU A C 1
ATOM 758 O O . LEU A 1 95 ? -1.661 -6.500 -3.000 1.00 96.38 95 LEU A O 1
ATOM 762 N N . LEU A 1 96 ? 0.342 -5.586 -3.375 1.00 94.94 96 LEU A N 1
ATOM 763 C CA . LEU A 1 96 ? 0.305 -5.793 -4.826 1.00 94.94 96 LEU A CA 1
ATOM 764 C C . LEU A 1 96 ? 0.366 -7.285 -5.197 1.00 94.94 96 LEU A C 1
ATOM 766 O O . LEU A 1 96 ? -0.337 -7.720 -6.108 1.00 94.94 96 LEU A O 1
ATOM 770 N N . GLN A 1 97 ? 1.119 -8.091 -4.441 1.00 93.00 97 GLN A N 1
ATOM 771 C CA . GLN A 1 97 ? 1.100 -9.554 -4.554 1.00 93.00 97 GLN A CA 1
ATOM 772 C C . GLN A 1 97 ? -0.293 -10.129 -4.273 1.00 93.00 97 GLN A C 1
ATOM 774 O O . GLN A 1 97 ? -0.742 -11.011 -5.001 1.00 93.00 97 GLN A O 1
ATOM 779 N N . TYR A 1 98 ? -1.001 -9.616 -3.259 1.00 93.12 98 TYR A N 1
ATOM 780 C CA . TYR A 1 98 ? -2.379 -10.028 -2.971 1.00 93.12 98 TYR A CA 1
ATOM 781 C C . TYR A 1 98 ? -3.319 -9.769 -4.158 1.00 93.12 98 TYR A C 1
ATOM 783 O O . TYR A 1 98 ? -4.164 -10.605 -4.469 1.00 93.12 98 TYR A O 1
ATOM 791 N N . PHE A 1 99 ? -3.145 -8.647 -4.859 1.00 91.75 99 PHE A N 1
ATOM 792 C CA . PHE A 1 99 ? -3.922 -8.322 -6.059 1.00 91.75 99 PHE A CA 1
ATOM 793 C C . PHE A 1 99 ? -3.460 -9.040 -7.333 1.00 91.75 99 PHE A C 1
ATOM 795 O O . PHE A 1 99 ? -3.990 -8.744 -8.402 1.00 91.75 99 PHE A O 1
ATOM 802 N N . ALA A 1 100 ? -2.509 -9.975 -7.230 1.00 84.88 100 ALA A N 1
ATOM 803 C CA . ALA A 1 100 ? -1.918 -10.677 -8.365 1.00 84.88 100 ALA A CA 1
ATOM 804 C C . ALA A 1 100 ? -1.353 -9.721 -9.433 1.00 84.88 100 ALA A C 1
ATOM 806 O O . ALA A 1 100 ? -1.487 -9.962 -10.634 1.00 84.88 100 ALA A O 1
ATOM 807 N N . CYS A 1 101 ? -0.713 -8.627 -9.000 1.00 72.44 101 CYS A N 1
ATOM 808 C CA . CYS A 1 101 ? 0.132 -7.834 -9.888 1.00 72.44 101 CYS A CA 1
ATOM 809 C C . CYS A 1 101 ? 1.311 -8.722 -10.313 1.00 72.44 101 CYS A C 1
ATOM 811 O O . CYS A 1 101 ? 2.227 -8.951 -9.528 1.00 72.44 101 CYS A O 1
ATOM 813 N N . GLU A 1 102 ? 1.286 -9.282 -11.517 1.00 60.94 102 GLU A N 1
ATOM 814 C CA . GLU A 1 102 ? 2.452 -9.959 -12.087 1.00 60.94 102 GLU A CA 1
ATOM 815 C C . GLU A 1 102 ? 3.220 -8.970 -12.965 1.00 60.94 102 GLU A C 1
ATOM 817 O O . GLU A 1 102 ? 2.611 -8.192 -13.701 1.00 60.94 102 GLU A O 1
ATOM 822 N N . ASN A 1 103 ? 4.557 -8.999 -12.897 1.00 52.25 103 ASN A N 1
ATOM 823 C CA . ASN A 1 103 ? 5.390 -8.234 -13.824 1.00 52.25 103 ASN A CA 1
ATOM 824 C C . ASN A 1 103 ? 5.027 -8.638 -15.261 1.00 52.25 103 ASN A C 1
ATOM 826 O O . ASN A 1 103 ? 4.928 -9.834 -15.560 1.00 52.25 103 ASN A O 1
ATOM 830 N N . ALA A 1 104 ? 4.916 -7.660 -16.160 1.00 44.34 104 ALA A N 1
ATOM 831 C CA . ALA A 1 104 ? 5.015 -7.925 -17.585 1.00 44.34 104 ALA A CA 1
ATOM 832 C C . ALA A 1 104 ? 6.373 -8.582 -17.866 1.00 44.34 104 ALA A C 1
ATOM 834 O O . ALA A 1 104 ? 7.414 -7.938 -17.763 1.00 44.34 104 ALA A O 1
ATOM 835 N N . LYS A 1 105 ? 6.366 -9.893 -18.119 1.00 37.38 105 LYS A N 1
ATOM 836 C CA . LYS A 1 105 ? 7.496 -10.577 -18.747 1.00 37.38 105 LYS A CA 1
ATOM 837 C C . LYS A 1 105 ? 7.412 -10.414 -20.253 1.00 37.38 105 LYS A C 1
ATOM 839 O O . LYS A 1 105 ? 6.285 -10.545 -20.783 1.00 37.38 105 LYS A O 1
#

Radius of gyration: 12.85 Å; chains: 1; bounding box: 29×27×41 Å

Sequence (105 aa):
MKHTNCNFSLEGLQKMKENGTIFYTAAGYKKLKIAEIDTIAGTLKMERSTGKITWSLNLEKLFEIHEKVHSGELSLNQYDIDKEMPTWGNYITGLLQYFACENAK

Foldseek 3Di:
DDPDQQPDDPVVLVVQCVVQPWWAWQVRPWIKGWPDDDVVQQWTWIQTPVRDIDPTDRNVLLVVQLVCQAALVFPLALVRVCVSPPPCSRVSSRVRVVSVSHGDD